Protein AF-A0A6B0XPW9-F1 (afdb_monomer_lite)

Radius of gyration: 19.37 Å; chains: 1; bounding box: 58×37×33 Å

Secondary structure (DSSP, 8-state):
--PPP--PPP--SSS-----------HHHHHHHHHHHTT-S---EEEEESGGGHHHHHHHHHHT--SSEEEEESS--TT-

Sequence (80 aa):
MLVPSQDHWTIDRQGTVEVGGVEFVPVGHVEQAGWIAEGKVAYRETIVSGLANAPEAFMGLFRGENTGKMVVQISDDPTV

Foldseek 3Di:
DDDDDDPDFDQDPVGDTDDDDDDDPDPVNVVVVVCVVVVVDDADEDEAEAPVCVVVQVVVVVVVVIDGHYDYHDDDDPVD

pLDDT: mean 73.42, std 21.09, range [30.86, 97.81]
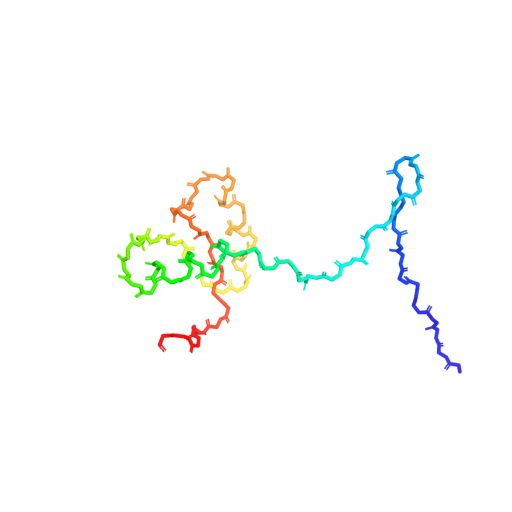
Structure (mmCIF, N/CA/C/O backbone):
data_AF-A0A6B0XPW9-F1
#
_entry.id   AF-A0A6B0XPW9-F1
#
loop_
_atom_site.group_PDB
_atom_site.id
_atom_site.type_symbol
_atom_site.label_atom_id
_atom_site.label_alt_id
_atom_site.label_comp_id
_atom_site.label_asym_id
_atom_site.label_entity_id
_atom_site.label_seq_id
_atom_site.pdbx_PDB_ins_code
_atom_site.Cartn_x
_atom_site.Cartn_y
_atom_site.Cartn_z
_atom_site.occupancy
_atom_site.B_iso_or_equiv
_atom_site.auth_seq_id
_atom_site.auth_comp_id
_atom_site.auth_asym_id
_atom_site.auth_atom_id
_atom_site.pdbx_PDB_model_num
ATOM 1 N N . MET A 1 1 ? 40.864 -11.307 13.122 1.00 44.84 1 MET A N 1
ATOM 2 C CA . MET A 1 1 ? 41.003 -10.853 11.724 1.00 44.84 1 MET A CA 1
ATOM 3 C C . MET A 1 1 ? 39.694 -11.140 11.015 1.00 44.84 1 MET A C 1
ATOM 5 O O . MET A 1 1 ? 39.435 -12.306 10.785 1.00 44.84 1 MET A O 1
ATOM 9 N N . LEU A 1 2 ? 38.888 -10.099 10.784 1.00 30.86 2 LEU A N 1
ATOM 10 C CA . LEU A 1 2 ? 37.808 -9.926 9.798 1.00 30.86 2 LEU A CA 1
ATOM 11 C C . LEU A 1 2 ? 37.428 -8.426 9.856 1.00 30.86 2 LEU A C 1
ATOM 13 O O . LEU A 1 2 ? 37.567 -7.796 10.904 1.00 30.86 2 LEU A O 1
ATOM 17 N N . VAL A 1 3 ? 37.097 -7.856 8.702 1.00 37.78 3 VAL A N 1
ATOM 18 C CA . VAL A 1 3 ? 37.047 -6.415 8.385 1.00 37.78 3 VAL A CA 1
ATOM 19 C C . VAL A 1 3 ? 35.858 -5.716 9.075 1.00 37.78 3 VAL A C 1
ATOM 21 O O . VAL A 1 3 ? 34.755 -6.250 8.987 1.00 37.78 3 VAL A O 1
ATOM 24 N N . PRO A 1 4 ? 36.015 -4.539 9.716 1.00 32.06 4 PRO A N 1
ATOM 25 C CA . PRO A 1 4 ? 34.865 -3.766 10.182 1.00 32.06 4 PRO A CA 1
ATOM 26 C C . PRO A 1 4 ? 34.135 -3.154 8.975 1.00 32.06 4 PRO A C 1
ATOM 28 O O . PRO A 1 4 ? 34.746 -2.425 8.189 1.00 32.06 4 PRO A O 1
ATOM 31 N N . SER A 1 5 ? 32.844 -3.466 8.802 1.00 47.94 5 SER A N 1
ATOM 32 C CA . SER A 1 5 ? 31.983 -2.756 7.851 1.00 47.94 5 SER A CA 1
ATOM 33 C C . SER A 1 5 ? 31.814 -1.312 8.320 1.00 47.94 5 SER A C 1
ATOM 35 O O . SER A 1 5 ? 31.523 -1.049 9.485 1.00 47.94 5 SER A O 1
ATOM 37 N N . GLN A 1 6 ? 32.053 -0.366 7.417 1.00 42.72 6 GLN A N 1
ATOM 38 C CA . GLN A 1 6 ? 31.771 1.043 7.653 1.00 42.72 6 GLN A CA 1
ATOM 39 C C . GLN A 1 6 ? 30.290 1.291 7.362 1.00 42.72 6 GLN A C 1
ATOM 41 O O . GLN A 1 6 ? 29.914 1.428 6.199 1.00 42.72 6 GLN A O 1
ATOM 46 N N . ASP A 1 7 ? 29.462 1.363 8.401 1.00 47.25 7 ASP A N 1
ATOM 47 C CA . ASP A 1 7 ? 28.125 1.938 8.274 1.00 47.25 7 ASP A CA 1
ATOM 48 C C . ASP A 1 7 ? 28.276 3.465 8.196 1.00 47.25 7 ASP A C 1
ATOM 50 O O . ASP A 1 7 ? 28.603 4.152 9.167 1.00 47.25 7 ASP A O 1
ATOM 54 N N . HIS A 1 8 ? 28.155 3.971 6.970 1.00 48.50 8 HIS A N 1
ATOM 55 C CA . HIS A 1 8 ? 28.311 5.370 6.591 1.00 48.50 8 HIS A CA 1
ATOM 56 C C . HIS A 1 8 ? 27.056 6.166 6.971 1.00 48.50 8 HIS A C 1
ATOM 58 O O . HIS A 1 8 ? 25.968 5.938 6.451 1.00 48.50 8 HIS A O 1
ATOM 64 N N . TRP A 1 9 ? 27.231 7.119 7.873 1.00 46.78 9 TRP A N 1
ATOM 65 C CA . TRP A 1 9 ? 26.236 8.061 8.361 1.00 46.78 9 TRP A CA 1
ATOM 66 C C . TRP A 1 9 ? 26.382 9.402 7.612 1.00 46.78 9 TRP A C 1
ATOM 68 O O . TRP A 1 9 ? 27.503 9.877 7.435 1.00 46.78 9 TRP A O 1
ATOM 78 N N . THR A 1 10 ? 25.284 10.013 7.139 1.00 43.69 10 THR A N 1
ATOM 79 C CA . THR A 1 10 ? 25.321 11.256 6.329 1.00 43.69 10 THR A CA 1
ATOM 80 C C . THR A 1 10 ? 24.926 12.501 7.111 1.00 43.69 10 THR A C 1
ATOM 82 O O . THR A 1 10 ? 23.970 12.469 7.880 1.00 43.69 10 THR A O 1
ATOM 85 N N . ILE A 1 11 ? 25.644 13.592 6.841 1.00 44.91 11 ILE A N 1
ATOM 86 C CA . ILE A 1 11 ? 25.626 14.887 7.531 1.00 44.91 11 ILE A CA 1
ATOM 87 C C . ILE A 1 11 ? 25.011 15.979 6.609 1.00 44.91 11 ILE A C 1
ATOM 89 O O . ILE A 1 11 ? 25.315 15.940 5.424 1.00 44.91 11 ILE A O 1
ATOM 93 N N . ASP A 1 12 ? 24.298 16.999 7.144 1.00 51.62 12 ASP A N 1
ATOM 94 C CA . ASP A 1 12 ? 24.468 18.462 6.819 1.00 51.62 12 ASP A CA 1
ATOM 95 C C . ASP A 1 12 ? 2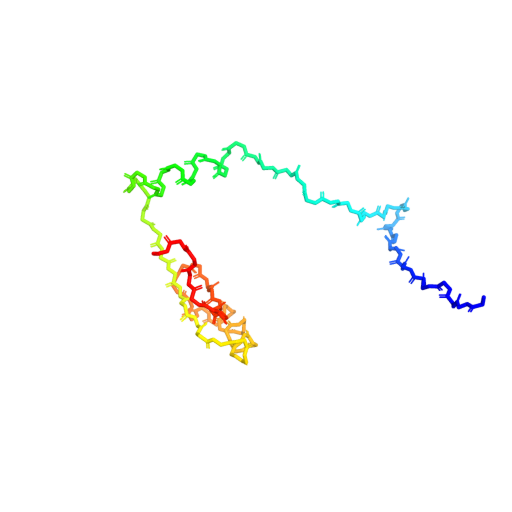3.305 19.310 6.193 1.00 51.62 12 ASP A C 1
ATOM 97 O O . ASP A 1 12 ? 22.237 18.780 5.909 1.00 51.62 12 ASP A O 1
ATOM 101 N N . ARG A 1 13 ? 23.351 20.669 6.055 1.00 52.28 13 ARG A N 1
ATOM 102 C CA . ARG A 1 13 ? 24.457 21.690 6.011 1.00 52.28 13 ARG A CA 1
ATOM 103 C C . ARG A 1 13 ? 25.086 22.125 7.349 1.00 52.28 13 ARG A C 1
ATOM 105 O O . AR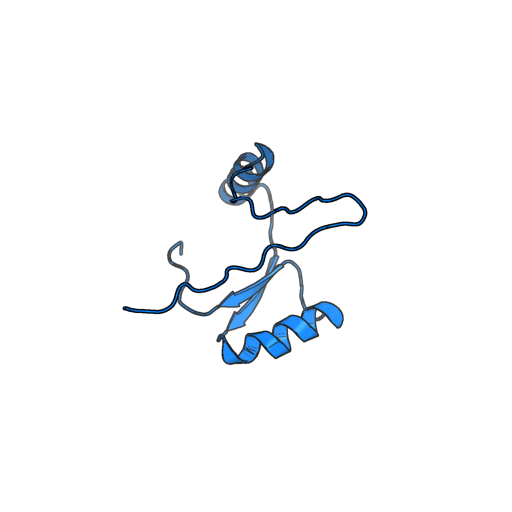G A 1 13 ? 25.997 22.949 7.356 1.00 52.28 13 ARG A O 1
ATOM 112 N N . GLN A 1 14 ? 24.620 21.583 8.476 1.00 45.94 14 GLN A N 1
ATOM 113 C CA . GLN A 1 14 ? 25.042 21.968 9.839 1.00 45.94 14 GLN A CA 1
ATOM 114 C C . GLN A 1 14 ? 25.608 20.833 10.705 1.00 45.94 14 GLN A C 1
ATOM 116 O O . GLN A 1 14 ? 25.882 21.071 11.875 1.00 45.94 14 GLN A O 1
ATOM 121 N N . GLY A 1 15 ? 25.802 19.616 10.193 1.00 41.81 15 GLY A N 1
ATOM 122 C CA . GLY A 1 15 ? 26.300 18.524 11.043 1.00 41.81 15 GLY A CA 1
ATOM 123 C C . GLY A 1 15 ? 25.281 17.442 11.416 1.00 41.81 15 GLY A C 1
ATOM 124 O O . GLY A 1 15 ? 25.652 16.519 12.132 1.00 41.81 15 GLY A O 1
ATOM 125 N N . THR A 1 16 ? 24.020 17.529 10.977 1.00 46.06 16 THR A N 1
ATOM 126 C CA . THR A 1 16 ? 22.976 16.593 11.431 1.00 46.06 16 THR A CA 1
ATOM 127 C C . THR A 1 16 ? 22.965 15.298 10.639 1.00 46.06 16 THR A C 1
ATOM 129 O O . THR A 1 16 ? 22.995 15.316 9.411 1.00 46.06 16 THR A O 1
ATOM 132 N N . VAL A 1 17 ? 22.870 14.209 11.395 1.00 56.38 17 VAL A N 1
ATOM 133 C CA . VAL A 1 17 ? 22.895 12.811 10.985 1.00 56.38 17 VAL A CA 1
ATOM 134 C C . VAL A 1 17 ? 21.767 12.127 11.733 1.00 56.38 17 VAL A C 1
ATOM 136 O O . VAL A 1 17 ? 21.826 12.045 12.959 1.00 56.38 17 VAL A O 1
ATOM 139 N N . GLU A 1 18 ? 20.756 11.634 11.027 1.00 49.44 18 GLU A N 1
ATOM 140 C CA . GLU A 1 18 ? 19.674 10.881 11.660 1.00 49.44 18 GLU A CA 1
ATOM 141 C C . GLU A 1 18 ? 19.622 9.454 11.126 1.00 49.44 18 GLU A C 1
ATOM 143 O O . GLU A 1 18 ? 19.248 9.189 9.986 1.00 49.44 18 GLU A O 1
ATOM 148 N N . VAL A 1 19 ? 20.010 8.533 12.003 1.00 62.25 19 VAL A N 1
ATOM 149 C CA . VAL A 1 19 ? 19.805 7.091 11.891 1.00 62.25 19 VAL A CA 1
ATOM 150 C C . VAL A 1 19 ? 19.147 6.694 13.212 1.00 62.25 19 VAL A C 1
ATOM 152 O O . VAL A 1 19 ? 19.828 6.523 14.220 1.00 62.25 19 VAL A O 1
ATOM 155 N N . GLY A 1 20 ? 17.813 6.671 13.248 1.00 47.78 20 GLY A N 1
ATOM 156 C CA . GLY A 1 20 ? 17.038 6.530 14.485 1.00 47.78 20 GLY A CA 1
ATOM 157 C C . GLY A 1 20 ? 15.773 5.701 14.281 1.00 47.78 20 GLY A C 1
ATOM 158 O O . GLY A 1 20 ? 14.996 5.966 13.370 1.00 47.78 20 GLY A O 1
ATOM 159 N N . GLY A 1 21 ? 15.620 4.663 15.107 1.00 54.78 21 GLY A N 1
ATOM 160 C CA . GLY A 1 21 ? 14.605 3.618 14.998 1.00 54.78 21 GLY A CA 1
ATOM 161 C C . GLY A 1 21 ? 13.154 4.094 15.094 1.00 54.78 21 GLY A C 1
ATOM 162 O O . GLY A 1 21 ? 12.817 5.067 15.764 1.00 54.78 21 GLY A O 1
ATOM 163 N N . VAL A 1 22 ? 12.296 3.342 14.409 1.00 50.28 22 VAL A N 1
ATOM 164 C CA . VAL A 1 22 ? 10.843 3.486 14.420 1.00 50.28 22 VAL A CA 1
ATOM 165 C C . VAL A 1 22 ? 10.308 3.091 15.794 1.00 50.28 22 VAL A C 1
ATOM 167 O O . VAL A 1 22 ? 10.218 1.905 16.078 1.00 50.28 22 VAL A O 1
ATOM 170 N N . GLU A 1 23 ? 9.894 4.062 16.609 1.00 58.25 23 GLU A N 1
ATOM 171 C CA . GLU A 1 23 ? 8.636 3.939 17.355 1.00 58.25 23 GLU A CA 1
ATOM 172 C C . GLU A 1 23 ? 8.095 5.319 17.752 1.00 58.25 23 GLU A C 1
ATOM 174 O O . GLU A 1 23 ? 8.279 5.822 18.856 1.00 58.25 23 GLU A O 1
ATOM 179 N N . PHE A 1 24 ? 7.379 5.942 16.819 1.00 51.00 24 PHE A N 1
ATOM 180 C CA . PHE A 1 24 ? 6.318 6.870 17.178 1.00 51.00 24 PHE A CA 1
ATOM 181 C C . PHE A 1 24 ? 5.034 6.281 16.609 1.00 51.00 24 PHE A C 1
ATOM 183 O O . PHE A 1 24 ? 4.764 6.406 15.415 1.00 51.00 24 PHE A O 1
ATOM 190 N N . VAL A 1 25 ? 4.270 5.578 17.448 1.00 53.88 25 VAL A N 1
ATOM 191 C CA . VAL A 1 25 ? 2.890 5.203 17.130 1.00 53.88 25 VAL A CA 1
ATOM 192 C C . VAL A 1 25 ? 2.006 6.320 17.686 1.00 53.88 25 VAL A C 1
ATOM 194 O O . VAL A 1 25 ? 1.650 6.287 18.864 1.00 53.88 25 VAL A O 1
ATOM 197 N N . PRO A 1 26 ? 1.684 7.366 16.901 1.00 50.38 26 PRO A N 1
ATOM 198 C CA . PRO A 1 26 ? 0.720 8.362 17.336 1.00 50.38 26 PRO A CA 1
ATOM 199 C C . PRO A 1 26 ? -0.610 7.673 17.645 1.00 50.38 26 PRO A C 1
ATOM 201 O O . PRO A 1 26 ? -1.013 6.747 16.940 1.00 50.38 26 PRO A O 1
ATOM 204 N N . VAL A 1 27 ? -1.316 8.169 18.663 1.00 53.59 27 VAL A N 1
ATOM 205 C CA . VAL A 1 27 ? -2.632 7.667 19.108 1.00 53.59 27 VAL A CA 1
ATOM 206 C C . VAL A 1 27 ? -3.616 7.502 17.936 1.00 53.59 27 VAL A C 1
ATOM 208 O O . VAL A 1 27 ? -4.387 6.546 17.906 1.00 53.59 27 VAL A O 1
ATOM 211 N N . GLY A 1 28 ? -3.502 8.346 16.903 1.00 59.88 28 GLY A N 1
ATOM 212 C CA . GLY A 1 28 ? -4.307 8.253 15.685 1.00 59.88 28 GLY A CA 1
ATOM 213 C C . GLY A 1 28 ? -4.188 6.929 14.913 1.00 59.88 28 GLY A C 1
ATOM 214 O O . GLY A 1 28 ? -5.169 6.521 14.303 1.00 59.88 28 GLY A O 1
ATOM 215 N N . HIS A 1 29 ? -3.056 6.213 14.959 1.00 58.62 29 HIS A N 1
ATOM 216 C CA . HIS A 1 29 ? -2.942 4.898 14.305 1.00 58.62 29 HIS A CA 1
ATOM 217 C C . HIS A 1 29 ? -3.791 3.824 15.002 1.00 58.62 29 HIS A C 1
ATOM 219 O O . HIS A 1 29 ? -4.371 2.971 14.331 1.00 58.62 29 HIS A O 1
ATOM 225 N N . VAL A 1 30 ? -3.895 3.873 16.334 1.00 62.06 30 VAL A N 1
ATOM 226 C CA . VAL A 1 30 ? -4.692 2.911 17.115 1.00 62.06 30 VAL A CA 1
ATOM 227 C C . VAL A 1 30 ? -6.186 3.179 16.925 1.00 62.06 30 VAL A C 1
ATOM 229 O O . VAL A 1 30 ? -6.966 2.250 16.729 1.00 62.06 30 VAL A O 1
ATOM 232 N N . GLU A 1 31 ? -6.585 4.451 16.907 1.00 62.78 31 GLU A N 1
ATOM 233 C CA . GLU A 1 31 ? -7.979 4.847 16.680 1.00 62.78 31 GLU A CA 1
ATOM 234 C C . GLU A 1 31 ? -8.456 4.503 15.262 1.00 62.78 31 GLU A C 1
ATOM 236 O O . GLU A 1 31 ? -9.545 3.953 15.093 1.00 62.78 31 GLU A O 1
ATOM 241 N N . GLN A 1 32 ? -7.625 4.752 14.243 1.00 69.75 32 GLN A N 1
ATOM 242 C CA . GLN A 1 32 ? -7.934 4.392 12.855 1.00 69.75 32 GLN A CA 1
ATOM 243 C C . GLN A 1 32 ? -8.092 2.879 12.676 1.00 69.75 32 GLN A C 1
ATOM 245 O O . GLN A 1 32 ? -9.029 2.443 12.006 1.00 69.75 32 GLN A O 1
ATOM 250 N N . ALA A 1 33 ? -7.225 2.078 13.303 1.00 71.75 33 ALA A N 1
ATOM 251 C CA . ALA A 1 33 ? -7.352 0.623 13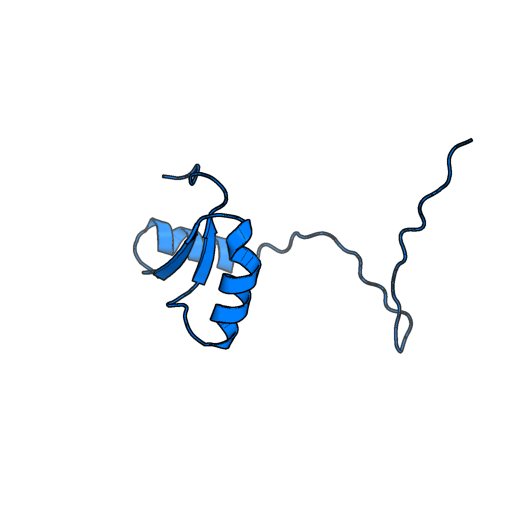.290 1.00 71.75 33 ALA A CA 1
ATOM 252 C C . ALA A 1 33 ? -8.668 0.163 13.942 1.00 71.75 33 ALA A C 1
ATOM 254 O O . ALA A 1 33 ? -9.360 -0.695 13.392 1.00 71.75 33 ALA A O 1
ATOM 255 N N . GLY A 1 34 ? -9.061 0.788 15.059 1.00 75.94 34 GLY A N 1
ATOM 256 C CA . GLY A 1 34 ? -10.352 0.545 15.707 1.00 75.94 34 GLY A CA 1
ATOM 257 C C . GLY A 1 34 ? -11.540 0.853 14.794 1.00 75.94 34 GLY A C 1
ATOM 258 O O . GLY A 1 34 ? -12.449 0.041 14.666 1.00 75.94 34 GLY A O 1
ATOM 259 N N . TRP A 1 35 ? -11.524 1.980 14.080 1.00 77.75 35 TRP A N 1
ATOM 260 C CA . TRP A 1 35 ? -12.616 2.339 13.167 1.00 77.75 35 TRP A CA 1
ATOM 261 C C . TRP A 1 35 ? -12.714 1.437 11.937 1.00 77.75 35 TRP A C 1
ATOM 263 O O . TRP A 1 35 ? -13.820 1.218 11.441 1.00 77.75 35 TRP A O 1
ATOM 273 N N . ILE A 1 36 ? -11.588 0.911 11.450 1.00 75.69 36 ILE A N 1
ATOM 274 C CA . ILE A 1 36 ? -11.574 -0.095 10.383 1.00 75.69 36 ILE A CA 1
ATOM 275 C C . ILE A 1 36 ? -12.203 -1.398 10.896 1.00 75.69 36 ILE A C 1
ATOM 277 O O . ILE A 1 36 ? -13.104 -1.929 10.251 1.00 75.69 36 ILE A O 1
ATOM 281 N N . ALA A 1 37 ? -11.804 -1.866 12.084 1.00 76.44 37 ALA A N 1
ATOM 282 C CA . ALA A 1 37 ? -12.353 -3.079 12.697 1.00 76.44 37 ALA A CA 1
ATOM 283 C C . ALA A 1 37 ? -13.851 -2.958 13.038 1.00 76.44 37 ALA A C 1
ATOM 285 O O . ALA A 1 37 ? -14.611 -3.910 12.882 1.00 76.44 37 ALA A O 1
ATOM 286 N N . GLU A 1 38 ? -14.299 -1.774 13.461 1.00 83.81 38 GLU A N 1
ATOM 287 C CA . GLU A 1 38 ? -15.705 -1.466 13.749 1.00 83.81 38 GLU A CA 1
ATOM 288 C C . GLU A 1 38 ? -16.542 -1.183 12.484 1.00 83.81 38 GLU A C 1
ATOM 290 O O . GLU A 1 38 ? -17.735 -0.893 12.587 1.00 83.81 38 GLU A O 1
ATOM 295 N N . GLY A 1 39 ? -15.938 -1.216 11.289 1.00 79.25 39 GLY A N 1
ATOM 296 C CA . GLY A 1 39 ? -16.614 -0.939 10.016 1.00 79.25 39 GLY A CA 1
ATOM 297 C C . GLY A 1 39 ? -17.034 0.523 9.821 1.00 79.25 39 GLY A C 1
ATOM 298 O O . GLY A 1 39 ? -17.808 0.836 8.917 1.00 79.25 39 GLY A O 1
ATOM 299 N N . LYS A 1 40 ? -16.533 1.439 10.657 1.00 80.19 40 LYS A N 1
ATOM 300 C CA . LYS A 1 40 ? -16.812 2.883 10.590 1.00 80.19 40 LYS A CA 1
ATOM 301 C C . LYS A 1 40 ? -16.037 3.583 9.473 1.00 80.19 40 LYS A C 1
ATOM 303 O O . LYS A 1 40 ? -16.422 4.675 9.060 1.00 80.19 40 LYS A O 1
ATOM 308 N N . VAL A 1 41 ? -14.962 2.967 8.982 1.00 80.12 41 VAL A N 1
ATOM 309 C CA . VAL A 1 41 ? -14.152 3.459 7.862 1.00 80.12 41 VAL A CA 1
ATOM 310 C C . VAL A 1 41 ? -14.102 2.400 6.768 1.00 80.12 41 VAL A C 1
ATOM 312 O O . VAL A 1 41 ? -13.613 1.294 6.982 1.00 80.12 41 VAL A O 1
ATOM 315 N N . ALA A 1 42 ? -14.570 2.756 5.571 1.00 78.12 42 ALA A N 1
ATOM 316 C CA . ALA A 1 42 ? -14.357 1.948 4.378 1.00 78.12 42 ALA A CA 1
ATOM 317 C C . ALA A 1 42 ? -12.974 2.264 3.795 1.00 78.12 42 ALA A C 1
ATOM 319 O O . ALA A 1 42 ? -12.684 3.420 3.478 1.00 78.12 42 ALA A O 1
ATOM 320 N N . TYR A 1 43 ? -12.137 1.244 3.618 1.00 83.06 43 TYR A N 1
ATOM 321 C CA . TYR A 1 43 ? -10.859 1.363 2.924 1.00 83.06 43 TYR A CA 1
ATOM 322 C C . TYR A 1 43 ? -10.926 0.642 1.573 1.00 83.06 43 TYR A C 1
ATOM 324 O O . TYR A 1 43 ? -11.727 -0.269 1.366 1.00 83.06 43 TYR A O 1
ATOM 332 N N . ARG A 1 44 ? -10.126 1.109 0.615 1.00 87.75 44 ARG A N 1
ATOM 333 C CA . ARG A 1 44 ? -9.974 0.487 -0.703 1.00 87.75 44 ARG A CA 1
ATOM 334 C C . ARG A 1 44 ? -8.499 0.308 -0.979 1.00 87.75 44 ARG A C 1
ATOM 336 O O . ARG A 1 44 ? -7.701 1.201 -0.682 1.00 87.75 44 ARG A O 1
ATOM 343 N N . GLU A 1 45 ? -8.171 -0.825 -1.572 1.00 91.56 45 GLU A N 1
ATOM 344 C CA . GLU A 1 45 ? -6.806 -1.171 -1.922 1.00 91.56 45 GLU A CA 1
ATOM 345 C C . GLU A 1 45 ? -6.740 -1.667 -3.360 1.00 91.56 45 GLU A C 1
ATOM 347 O O . GLU A 1 45 ? -7.691 -2.229 -3.902 1.00 91.56 45 GLU A O 1
ATOM 352 N N . THR A 1 46 ? -5.586 -1.444 -3.971 1.00 95.31 46 THR A N 1
ATOM 353 C CA . THR A 1 46 ? -5.188 -2.037 -5.242 1.00 95.31 46 THR A CA 1
ATOM 354 C C . THR A 1 46 ? -4.112 -3.064 -4.937 1.00 95.31 46 THR A C 1
ATOM 356 O O . THR A 1 46 ? -3.013 -2.693 -4.523 1.00 95.31 46 THR A O 1
ATOM 359 N N . ILE A 1 47 ? -4.438 -4.345 -5.107 1.00 94.38 47 ILE A N 1
ATOM 360 C CA . ILE A 1 47 ? -3.547 -5.457 -4.767 1.00 94.38 47 ILE A CA 1
ATOM 361 C C . ILE A 1 47 ? -2.874 -5.970 -6.039 1.00 94.38 47 ILE A C 1
ATOM 363 O O . ILE A 1 47 ? -3.545 -6.347 -6.997 1.00 94.38 47 ILE A O 1
ATOM 367 N N . VAL A 1 48 ? -1.543 -5.999 -6.031 1.00 95.94 48 VAL A N 1
ATOM 368 C CA . VAL A 1 48 ? -0.712 -6.578 -7.091 1.00 95.94 48 VAL A CA 1
ATOM 369 C C . VAL A 1 48 ? -0.001 -7.803 -6.530 1.00 95.94 48 VAL A C 1
ATOM 371 O O . VAL A 1 48 ? 0.723 -7.704 -5.546 1.00 95.94 48 VAL A O 1
ATOM 374 N N . SER A 1 49 ? -0.184 -8.972 -7.134 1.00 96.12 49 SER A N 1
ATOM 375 C CA . SER A 1 49 ? 0.436 -10.205 -6.639 1.00 96.12 49 SER A CA 1
ATOM 376 C C . SER A 1 49 ? 1.866 -10.369 -7.149 1.00 96.12 49 SER A C 1
ATOM 378 O O . SER A 1 49 ? 2.135 -10.187 -8.335 1.00 96.12 49 SER A O 1
ATOM 380 N N . GLY A 1 50 ? 2.768 -10.795 -6.269 1.00 95.50 50 GLY A N 1
ATOM 381 C CA . GLY A 1 50 ? 4.139 -11.178 -6.588 1.00 95.50 50 GLY A CA 1
ATOM 382 C C . GLY A 1 50 ? 5.138 -10.022 -6.551 1.00 95.50 50 GLY A C 1
ATOM 383 O O . GLY A 1 50 ? 4.949 -8.975 -7.169 1.00 95.50 50 GLY A O 1
ATOM 384 N N . LEU A 1 51 ? 6.273 -10.254 -5.885 1.00 95.56 51 LEU A N 1
ATOM 385 C CA . LEU A 1 51 ? 7.348 -9.264 -5.754 1.00 95.56 51 LEU A CA 1
ATOM 386 C C . LEU A 1 51 ? 7.924 -8.823 -7.109 1.00 95.56 51 LEU A C 1
ATOM 388 O O . LEU A 1 51 ? 8.321 -7.672 -7.261 1.00 95.56 51 LEU A O 1
ATOM 392 N N . ALA A 1 52 ? 7.929 -9.715 -8.105 1.00 96.94 52 ALA A N 1
ATOM 393 C CA . ALA A 1 52 ? 8.399 -9.407 -9.456 1.00 96.94 52 ALA A CA 1
ATOM 394 C C . ALA A 1 52 ? 7.637 -8.236 -10.105 1.00 96.94 52 ALA A C 1
ATOM 396 O O . ALA A 1 52 ? 8.213 -7.514 -10.913 1.00 96.94 52 ALA A O 1
ATOM 397 N N . ASN A 1 53 ? 6.381 -8.013 -9.707 1.00 96.88 53 ASN A N 1
ATOM 398 C CA . ASN A 1 53 ? 5.529 -6.947 -10.231 1.00 96.88 53 ASN A CA 1
ATOM 399 C C . ASN A 1 53 ? 5.658 -5.632 -9.443 1.00 96.88 53 ASN A C 1
ATOM 401 O O . ASN A 1 53 ? 5.068 -4.624 -9.827 1.00 96.88 53 ASN A O 1
ATOM 405 N N . ALA A 1 54 ? 6.442 -5.601 -8.358 1.00 96.19 54 ALA A N 1
ATOM 406 C CA . ALA A 1 54 ? 6.625 -4.401 -7.544 1.00 96.19 54 ALA A CA 1
ATOM 407 C C . ALA A 1 54 ? 7.156 -3.182 -8.327 1.00 96.19 54 ALA A C 1
ATOM 409 O O . ALA A 1 54 ? 6.644 -2.085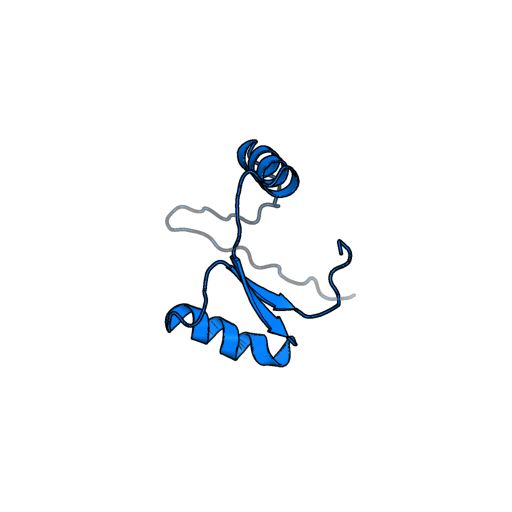 -8.093 1.00 96.19 54 ALA A O 1
ATOM 410 N N . PRO A 1 55 ? 8.111 -3.317 -9.274 1.00 97.69 55 PRO A N 1
ATOM 411 C CA . PRO A 1 55 ? 8.555 -2.180 -10.080 1.00 97.69 55 PRO A CA 1
ATOM 412 C C . PRO A 1 55 ? 7.429 -1.592 -10.935 1.00 97.69 55 PRO A C 1
ATOM 414 O O . PRO A 1 55 ? 7.278 -0.376 -11.012 1.00 97.69 55 PRO A O 1
ATOM 417 N N . GLU A 1 56 ? 6.612 -2.444 -11.555 1.00 97.25 56 GLU A N 1
ATOM 418 C CA . GLU A 1 56 ? 5.490 -2.002 -12.383 1.00 97.25 56 GLU A CA 1
ATOM 419 C C . GLU A 1 56 ? 4.398 -1.339 -11.540 1.00 97.25 56 GLU A C 1
ATOM 421 O O . GLU A 1 56 ? 3.950 -0.247 -11.890 1.00 97.25 56 GLU A O 1
ATOM 426 N N . ALA A 1 57 ? 4.045 -1.945 -10.401 1.00 95.75 57 ALA A N 1
ATOM 427 C CA . ALA A 1 57 ? 3.107 -1.387 -9.432 1.00 95.75 57 ALA A CA 1
ATOM 428 C C . ALA A 1 57 ? 3.562 0.005 -8.963 1.00 95.75 57 ALA A C 1
ATOM 430 O O . ALA A 1 57 ? 2.806 0.973 -9.032 1.00 95.75 57 ALA A O 1
ATOM 431 N N . PHE A 1 58 ? 4.834 0.144 -8.584 1.00 96.38 58 PHE A N 1
ATOM 432 C CA . PHE A 1 58 ? 5.397 1.426 -8.168 1.00 96.38 58 PHE A CA 1
ATOM 433 C C . PHE A 1 58 ? 5.306 2.488 -9.266 1.00 96.38 58 PHE A C 1
ATOM 435 O O . PHE A 1 58 ? 4.943 3.628 -8.995 1.00 96.38 58 PHE A O 1
ATOM 442 N N . MET A 1 59 ? 5.572 2.123 -10.521 1.00 97.81 59 MET A N 1
ATOM 443 C CA . MET A 1 59 ? 5.396 3.050 -11.640 1.00 97.81 59 MET A CA 1
ATOM 444 C C . MET A 1 59 ? 3.914 3.381 -11.883 1.00 97.81 59 MET A C 1
ATOM 446 O O . MET A 1 59 ? 3.591 4.513 -12.245 1.00 97.81 59 MET A O 1
ATOM 450 N N . GLY A 1 60 ? 3.011 2.428 -11.643 1.00 96.00 60 GLY A N 1
ATOM 451 C CA . GLY A 1 60 ? 1.562 2.609 -11.730 1.00 96.00 60 GLY A CA 1
ATOM 452 C C . GLY A 1 60 ? 1.002 3.614 -10.724 1.00 96.00 60 GLY A C 1
ATOM 453 O O . GLY A 1 60 ? 0.079 4.356 -11.064 1.00 96.00 60 GLY A O 1
ATOM 454 N N . LEU A 1 61 ? 1.619 3.747 -9.542 1.00 94.75 61 LEU A N 1
ATOM 455 C CA . LEU A 1 61 ? 1.289 4.808 -8.578 1.00 94.75 61 LEU A CA 1
ATOM 456 C C . LEU A 1 61 ? 1.382 6.203 -9.203 1.00 94.75 61 LEU A C 1
ATOM 458 O O . LEU A 1 61 ? 0.501 7.037 -9.012 1.00 94.75 61 LEU A O 1
ATOM 462 N N . PHE A 1 62 ? 2.432 6.456 -9.988 1.00 96.31 62 PHE A N 1
ATOM 463 C CA . PHE A 1 62 ? 2.648 7.759 -10.625 1.00 96.31 62 PHE A CA 1
ATOM 464 C C . PHE A 1 62 ? 1.810 7.959 -11.888 1.00 96.31 62 PHE A C 1
ATOM 466 O O . PHE A 1 62 ? 1.657 9.089 -12.348 1.00 96.31 62 PHE A O 1
ATOM 473 N N . ARG A 1 63 ? 1.249 6.877 -12.439 1.00 96.81 63 ARG A N 1
ATOM 474 C CA . ARG A 1 63 ? 0.271 6.925 -13.534 1.00 96.81 63 ARG A CA 1
ATOM 475 C C . ARG A 1 63 ? -1.176 7.021 -13.039 1.00 96.81 63 ARG A C 1
ATOM 477 O O . ARG A 1 63 ? -2.068 7.232 -13.853 1.00 96.81 63 ARG A O 1
ATOM 484 N N . GLY A 1 64 ? -1.410 6.911 -11.728 1.00 95.38 64 GLY A N 1
ATOM 485 C CA . GLY A 1 64 ? -2.749 6.948 -11.135 1.00 95.38 64 GLY A CA 1
ATOM 486 C C . GLY A 1 64 ? -3.550 5.664 -11.361 1.00 95.38 64 GLY A C 1
ATOM 487 O O . GLY A 1 64 ? -4.775 5.704 -11.418 1.00 95.38 64 GLY A O 1
ATOM 488 N N . GLU A 1 65 ? -2.872 4.526 -11.511 1.00 95.69 65 GLU A N 1
ATOM 489 C CA . GLU A 1 65 ? -3.507 3.225 -11.768 1.00 95.69 65 GLU A CA 1
ATOM 490 C C . GLU A 1 65 ? -4.114 2.600 -10.498 1.00 95.69 65 GLU A C 1
ATOM 492 O O . GLU A 1 65 ? -4.878 1.639 -10.581 1.00 95.69 65 GLU A O 1
ATOM 497 N N . ASN A 1 66 ? -3.812 3.141 -9.313 1.00 95.56 66 ASN A N 1
ATOM 498 C CA . ASN A 1 66 ? -4.331 2.659 -8.038 1.00 95.56 66 ASN A CA 1
ATOM 499 C C . ASN A 1 66 ? -5.632 3.360 -7.618 1.00 95.56 66 ASN A C 1
ATOM 501 O O . ASN A 1 66 ? -5.743 4.584 -7.605 1.00 95.56 66 ASN A O 1
ATOM 505 N N . THR A 1 67 ? -6.593 2.570 -7.145 1.00 93.50 67 THR A N 1
ATOM 506 C CA . THR A 1 67 ? -7.692 3.048 -6.303 1.00 93.50 67 THR A CA 1
ATOM 507 C C . THR A 1 67 ? -7.347 2.788 -4.840 1.00 93.50 67 THR A C 1
ATOM 509 O O . THR A 1 67 ? -7.304 1.641 -4.397 1.00 93.50 67 THR A O 1
ATOM 512 N N . GLY A 1 68 ? -7.116 3.860 -4.081 1.00 90.31 68 GLY A N 1
ATOM 513 C CA . GLY A 1 68 ? -6.730 3.7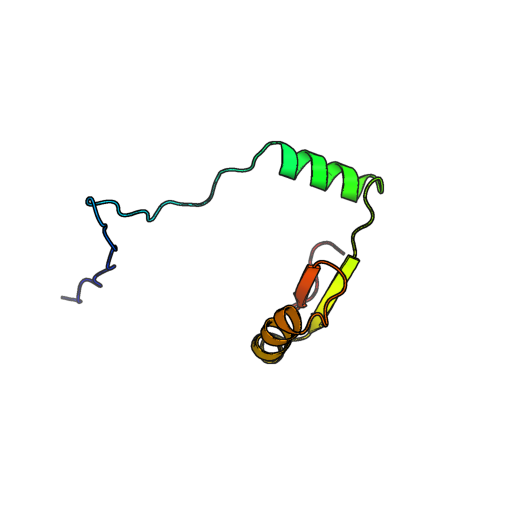67 -2.673 1.00 90.31 68 GLY A CA 1
ATOM 514 C C . GLY A 1 68 ? -5.283 3.302 -2.491 1.00 90.31 68 GLY A C 1
ATOM 515 O O . GLY A 1 68 ? -4.407 3.672 -3.273 1.00 90.31 68 GLY A O 1
ATOM 516 N N . LYS A 1 69 ? -5.009 2.526 -1.441 1.00 92.44 69 LYS A N 1
ATOM 517 C CA . LYS A 1 69 ? -3.645 2.087 -1.112 1.00 92.44 69 LYS A CA 1
ATOM 518 C C . LYS A 1 69 ? -3.181 1.007 -2.088 1.00 92.44 69 LYS A C 1
ATOM 520 O O . LYS A 1 69 ? -3.885 0.026 -2.292 1.00 92.44 69 LYS A O 1
ATOM 525 N N . MET A 1 70 ? -1.996 1.158 -2.675 1.00 95.75 70 MET A N 1
ATOM 526 C CA . MET A 1 70 ? -1.394 0.087 -3.469 1.00 95.75 70 MET A CA 1
ATOM 527 C C . MET A 1 70 ? -0.584 -0.847 -2.576 1.00 95.75 70 MET A C 1
ATOM 529 O O . MET A 1 70 ? 0.232 -0.388 -1.775 1.00 95.75 70 MET A O 1
ATOM 533 N N . VAL A 1 71 ? -0.802 -2.149 -2.732 1.00 94.94 71 VAL A N 1
ATOM 534 C CA . VAL A 1 71 ? -0.140 -3.196 -1.953 1.00 94.94 71 VAL A CA 1
ATOM 535 C C . VAL A 1 71 ? 0.385 -4.261 -2.905 1.00 94.94 71 VAL A C 1
ATOM 537 O O . VAL A 1 71 ? -0.343 -4.730 -3.777 1.00 94.94 71 VAL A O 1
ATOM 540 N N . VAL A 1 72 ? 1.645 -4.656 -2.726 1.00 96.25 72 VAL A N 1
ATOM 541 C CA . VAL A 1 72 ? 2.205 -5.824 -3.412 1.00 96.25 72 VAL A CA 1
ATOM 542 C C . VAL A 1 72 ? 2.115 -7.022 -2.473 1.00 96.25 72 VAL A C 1
ATOM 544 O O . VAL A 1 72 ? 2.777 -7.050 -1.438 1.00 96.25 72 VAL A O 1
ATOM 547 N N . GLN A 1 73 ? 1.292 -8.004 -2.826 1.00 94.88 73 GLN A N 1
ATOM 548 C CA . GLN A 1 73 ? 1.110 -9.223 -2.051 1.00 94.88 73 GLN A CA 1
ATOM 549 C C . GLN A 1 73 ? 2.213 -10.228 -2.388 1.00 94.88 73 GLN A C 1
ATOM 551 O O . GLN A 1 73 ? 2.304 -10.712 -3.516 1.00 94.88 73 GLN A O 1
ATOM 556 N N . ILE A 1 74 ? 3.051 -10.550 -1.404 1.00 94.69 74 ILE A N 1
ATOM 557 C CA . ILE A 1 74 ? 4.164 -11.505 -1.551 1.00 94.69 74 ILE A CA 1
ATOM 558 C C . ILE A 1 74 ? 3.872 -12.875 -0.922 1.00 94.69 74 ILE A C 1
ATOM 560 O O . ILE A 1 74 ? 4.569 -13.842 -1.218 1.00 94.69 74 ILE A O 1
ATOM 564 N N . SER A 1 75 ? 2.844 -12.953 -0.080 1.00 91.69 75 SER A N 1
ATOM 565 C CA . SER A 1 75 ? 2.329 -14.161 0.564 1.00 91.69 75 SER A CA 1
ATOM 566 C C . SER A 1 75 ? 0.856 -13.956 0.914 1.00 91.69 75 SER A C 1
ATOM 568 O O . SER A 1 75 ? 0.365 -12.824 0.867 1.00 91.69 75 SER A O 1
ATOM 570 N N . ASP A 1 76 ? 0.174 -15.030 1.304 1.00 87.88 76 ASP A N 1
ATOM 571 C CA . ASP A 1 76 ? -1.170 -14.929 1.869 1.00 87.88 76 ASP A CA 1
ATOM 572 C C . ASP A 1 76 ? -1.175 -14.012 3.100 1.00 87.88 76 ASP A C 1
ATOM 574 O O . ASP A 1 76 ? -0.178 -13.907 3.828 1.00 87.88 76 ASP A O 1
ATOM 578 N N . ASP A 1 77 ? -2.289 -13.308 3.287 1.00 77.81 77 ASP A N 1
ATOM 579 C CA . ASP A 1 77 ? -2.486 -12.434 4.437 1.00 77.81 77 ASP A CA 1
ATOM 580 C C . ASP A 1 77 ? -2.716 -13.310 5.689 1.00 77.81 77 ASP A C 1
ATOM 582 O O . ASP A 1 77 ? -3.591 -14.174 5.675 1.00 77.81 77 ASP A O 1
ATOM 586 N N . PRO A 1 78 ? -1.923 -13.153 6.766 1.00 71.88 78 PRO A N 1
ATOM 587 C CA . PRO A 1 78 ? -2.073 -13.953 7.981 1.00 71.88 78 PRO A CA 1
ATOM 588 C C . PRO A 1 78 ? -3.267 -13.533 8.856 1.00 71.88 78 PRO A C 1
ATOM 590 O O . PRO A 1 78 ? -3.499 -14.150 9.895 1.00 71.88 78 PRO A O 1
ATOM 593 N N . THR A 1 79 ? -3.968 -12.459 8.490 1.00 66.88 79 THR A N 1
ATOM 594 C CA . THR A 1 79 ? -5.066 -11.854 9.258 1.00 66.88 79 THR A CA 1
ATOM 595 C C . THR A 1 79 ? -6.459 -12.125 8.685 1.00 66.88 79 THR A C 1
ATOM 597 O O . THR A 1 79 ? -7.443 -11.726 9.314 1.00 66.88 79 THR A O 1
ATOM 600 N N . VAL A 1 80 ? -6.552 -12.797 7.529 1.00 58.66 80 VAL A N 1
ATOM 601 C CA . VAL A 1 80 ? -7.813 -13.326 6.965 1.00 58.66 80 VAL A CA 1
ATOM 602 C C . VAL A 1 80 ? -8.180 -14.695 7.521 1.00 58.66 80 VAL A C 1
ATOM 604 O O . VAL A 1 80 ? -7.271 -15.467 7.897 1.00 58.66 80 VAL A O 1
#